Protein AF-A0AAT9HFE3-F1 (afdb_monomer)

Mean predicted aligned error: 6.97 Å

InterPro domains:
  IPR002514 Transposase IS3/IS911family [PF01527] (6-50)
  IPR009057 Homedomain-like superfamily [SSF46689] (6-52)

Structure (mmCIF, N/CA/C/O backbone):
data_AF-A0AAT9HFE3-F1
#
_entry.id   AF-A0AAT9HFE3-F1
#
loop_
_atom_site.group_PDB
_atom_site.id
_atom_site.type_symbol
_atom_site.label_atom_id
_atom_site.label_alt_id
_atom_site.label_comp_id
_atom_site.label_asym_id
_atom_site.label_entity_id
_atom_site.label_seq_id
_atom_site.pdbx_PDB_ins_code
_atom_site.Cartn_x
_atom_site.Cartn_y
_atom_site.Cartn_z
_atom_site.occupancy
_atom_site.B_iso_or_equiv
_atom_site.auth_seq_id
_atom_site.auth_comp_id
_atom_site.auth_asym_id
_atom_site.auth_atom_id
_atom_site.pdbx_PDB_model_num
ATOM 1 N N . MET A 1 1 ? 30.495 -13.958 -10.347 1.00 43.94 1 MET A N 1
ATOM 2 C CA . MET A 1 1 ? 29.490 -14.001 -9.260 1.00 43.94 1 MET A CA 1
ATOM 3 C C . MET A 1 1 ? 28.261 -13.248 -9.730 1.00 43.94 1 MET A C 1
ATOM 5 O O . MET A 1 1 ? 28.343 -12.047 -9.933 1.00 43.94 1 MET A O 1
ATOM 9 N N . GLY A 1 2 ? 27.162 -13.952 -10.006 1.00 50.78 2 GLY A N 1
ATOM 10 C CA . GLY A 1 2 ? 25.922 -13.314 -10.441 1.00 50.78 2 GLY A CA 1
ATOM 11 C C . GLY A 1 2 ? 25.248 -12.631 -9.259 1.00 50.78 2 GLY A C 1
ATOM 12 O O . GLY A 1 2 ? 24.461 -13.261 -8.553 1.00 50.78 2 GLY A O 1
ATOM 13 N N . SER A 1 3 ? 25.551 -11.357 -9.028 1.00 56.38 3 SER A N 1
ATOM 14 C CA . SER A 1 3 ? 24.715 -10.492 -8.203 1.00 56.38 3 SER A CA 1
ATOM 15 C C . SER A 1 3 ? 23.389 -10.358 -8.936 1.00 56.38 3 SER A C 1
ATOM 17 O O . SER A 1 3 ? 23.221 -9.533 -9.830 1.00 56.38 3 SER A O 1
ATOM 19 N N . LYS A 1 4 ? 22.447 -11.251 -8.611 1.00 57.34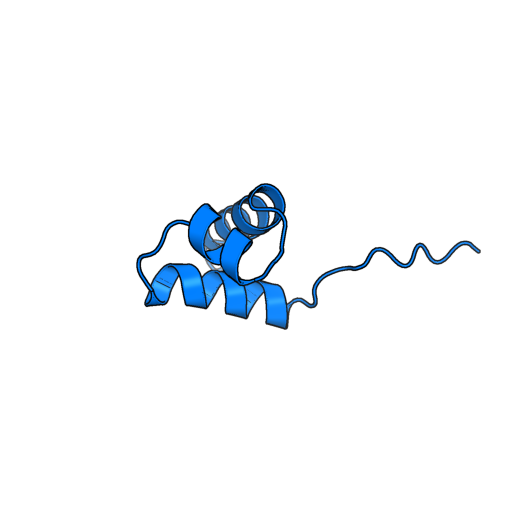 4 LYS A N 1
ATOM 20 C CA . LYS A 1 4 ? 21.068 -11.135 -9.061 1.00 57.34 4 LYS A CA 1
ATOM 21 C C . LYS A 1 4 ? 20.600 -9.766 -8.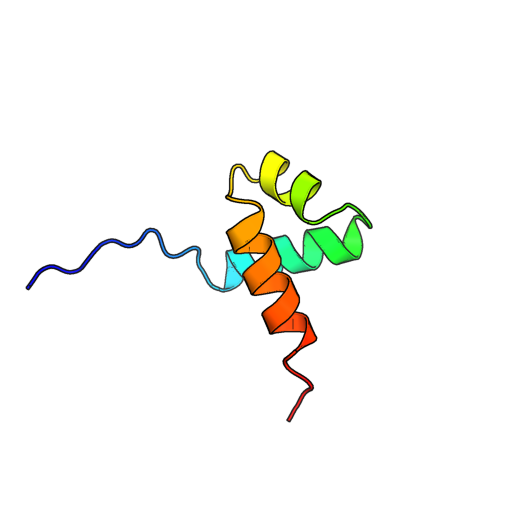593 1.00 57.34 4 LYS A C 1
ATOM 23 O O . LYS A 1 4 ? 20.316 -9.593 -7.408 1.00 57.34 4 LYS A O 1
ATOM 28 N N . TYR A 1 5 ? 20.514 -8.821 -9.522 1.00 54.22 5 TYR A N 1
ATOM 29 C CA . TYR A 1 5 ? 19.753 -7.587 -9.394 1.00 54.22 5 TYR A CA 1
ATOM 30 C C . TYR A 1 5 ? 18.278 -7.971 -9.279 1.00 54.22 5 TYR A C 1
ATOM 32 O O . TYR A 1 5 ? 17.452 -7.744 -10.158 1.00 54.22 5 TYR A O 1
ATOM 40 N N . THR A 1 6 ? 17.945 -8.652 -8.187 1.00 56.41 6 THR A N 1
ATOM 41 C CA . THR A 1 6 ? 16.590 -8.728 -7.708 1.00 56.41 6 THR A CA 1
ATOM 42 C C . THR A 1 6 ? 16.244 -7.274 -7.440 1.00 56.41 6 THR A C 1
ATOM 44 O O . THR A 1 6 ? 16.925 -6.602 -6.664 1.00 56.41 6 THR A O 1
ATOM 47 N N . LYS A 1 7 ? 15.274 -6.742 -8.184 1.00 59.94 7 LYS A N 1
ATOM 48 C CA . LYS A 1 7 ? 14.662 -5.441 -7.919 1.00 59.94 7 LYS A CA 1
ATOM 49 C C . LYS A 1 7 ? 13.987 -5.542 -6.548 1.00 59.94 7 LYS A C 1
ATOM 51 O O . LYS A 1 7 ? 12.781 -5.725 -6.437 1.00 59.94 7 LYS A O 1
ATOM 56 N N . ARG A 1 8 ? 14.791 -5.587 -5.485 1.00 66.75 8 ARG A N 1
ATOM 57 C CA . ARG A 1 8 ? 14.339 -5.612 -4.105 1.00 66.75 8 ARG A CA 1
ATOM 58 C C . ARG A 1 8 ? 13.880 -4.196 -3.847 1.00 66.75 8 ARG A C 1
ATOM 60 O O . ARG A 1 8 ? 14.700 -3.295 -3.731 1.00 66.75 8 ARG A O 1
ATOM 67 N N . TYR A 1 9 ? 12.566 -4.026 -3.796 1.00 75.38 9 TYR A N 1
ATOM 68 C CA . TYR A 1 9 ? 11.962 -2.838 -3.216 1.00 75.38 9 TYR A CA 1
ATOM 69 C C . TYR A 1 9 ? 12.676 -2.524 -1.902 1.00 75.38 9 TYR A C 1
ATOM 71 O O . TYR A 1 9 ? 12.882 -3.436 -1.083 1.00 75.38 9 TYR A O 1
ATOM 79 N N . THR A 1 10 ? 13.094 -1.269 -1.748 1.00 83.62 10 THR A N 1
ATOM 80 C CA . THR A 1 10 ? 13.776 -0.805 -0.541 1.00 83.62 10 THR A CA 1
ATOM 81 C C . THR A 1 10 ? 12.869 -1.027 0.663 1.00 83.62 10 THR A C 1
ATOM 83 O O . THR A 1 10 ? 11.643 -1.088 0.543 1.00 83.62 10 THR A O 1
ATOM 86 N N . GLU A 1 11 ? 13.458 -1.211 1.840 1.00 82.88 11 GLU A N 1
ATOM 87 C CA . GLU A 1 11 ? 12.666 -1.397 3.058 1.00 82.88 11 GLU A CA 1
ATOM 88 C C . GLU A 1 11 ? 11.781 -0.184 3.346 1.00 82.88 11 GLU A C 1
ATOM 90 O O . GLU A 1 11 ? 10.639 -0.358 3.766 1.00 82.88 11 GLU A O 1
ATOM 95 N N . GLU A 1 12 ? 12.267 1.015 3.024 1.00 84.62 12 GLU A N 1
ATOM 96 C CA . GLU A 1 12 ? 11.499 2.260 3.072 1.00 84.62 12 GLU A CA 1
ATOM 97 C C . GLU A 1 12 ? 10.272 2.198 2.163 1.00 84.62 12 GLU A C 1
ATOM 99 O O . GLU A 1 12 ? 9.164 2.423 2.637 1.00 84.62 12 GLU A O 1
ATOM 104 N N . PHE A 1 13 ? 10.428 1.771 0.905 1.00 88.12 13 PHE A N 1
ATOM 105 C CA . PHE A 1 13 ? 9.300 1.644 -0.021 1.00 88.12 1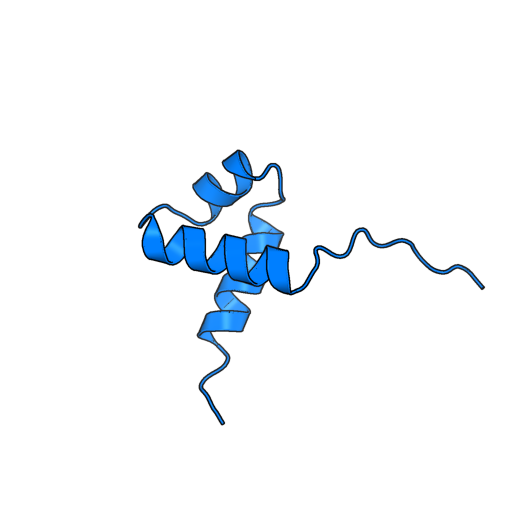3 PHE A CA 1
ATOM 106 C C . PHE A 1 13 ? 8.247 0.648 0.480 1.00 88.12 13 PHE A C 1
ATOM 108 O O . PHE A 1 13 ? 7.046 0.873 0.352 1.00 88.12 13 PHE A O 1
ATOM 115 N N . LYS A 1 14 ? 8.677 -0.466 1.086 1.00 87.75 14 LYS A N 1
ATOM 116 C CA . LYS A 1 14 ? 7.745 -1.446 1.665 1.00 87.75 14 LYS A CA 1
ATOM 117 C C . LYS A 1 14 ? 6.978 -0.862 2.848 1.00 87.75 14 LYS A C 1
ATOM 119 O O . LYS A 1 14 ? 5.785 -1.124 2.965 1.00 87.75 14 LYS A O 1
ATOM 124 N N . ARG A 1 15 ? 7.657 -0.119 3.728 1.00 88.62 15 ARG A N 1
ATOM 125 C CA . ARG A 1 15 ? 7.038 0.531 4.892 1.00 88.62 15 ARG A CA 1
ATOM 126 C C . ARG A 1 15 ? 6.060 1.611 4.460 1.00 88.62 15 ARG A C 1
ATOM 128 O O . ARG A 1 15 ? 4.952 1.624 4.977 1.00 88.62 15 ARG A O 1
ATOM 135 N N . ASP A 1 16 ? 6.441 2.431 3.487 1.00 91.25 16 ASP A N 1
ATOM 136 C CA . ASP A 1 16 ? 5.587 3.475 2.928 1.00 91.25 16 ASP A CA 1
ATOM 137 C C . ASP A 1 16 ? 4.323 2.877 2.300 1.00 91.25 16 ASP A C 1
ATOM 139 O O . ASP A 1 16 ? 3.211 3.230 2.678 1.00 91.25 16 ASP A O 1
ATOM 143 N N . ALA A 1 17 ? 4.471 1.837 1.472 1.00 91.56 17 ALA A N 1
ATOM 144 C CA . ALA A 1 17 ? 3.332 1.142 0.879 1.00 91.56 17 ALA A CA 1
ATOM 145 C C . ALA A 1 17 ? 2.401 0.500 1.931 1.00 91.56 17 ALA A C 1
ATOM 147 O O . ALA A 1 17 ? 1.186 0.466 1.747 1.00 91.56 17 ALA A O 1
ATOM 148 N 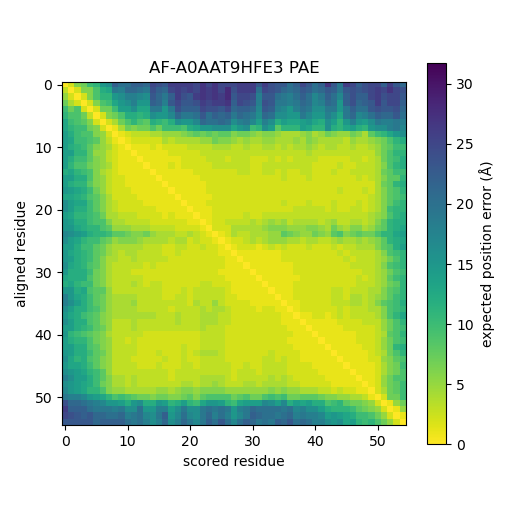N . ILE A 1 18 ? 2.949 -0.011 3.039 1.00 90.50 18 ILE A N 1
ATOM 149 C CA . ILE A 1 18 ? 2.165 -0.553 4.163 1.00 90.50 18 ILE A CA 1
ATOM 150 C C . ILE A 1 18 ? 1.453 0.564 4.932 1.00 90.50 18 ILE A C 1
ATOM 152 O O . ILE A 1 18 ? 0.268 0.425 5.230 1.00 90.50 18 ILE A O 1
ATOM 156 N N . ALA A 1 19 ? 2.148 1.662 5.230 1.00 91.12 19 ALA A N 1
ATOM 157 C CA . ALA A 1 19 ? 1.585 2.824 5.910 1.00 91.12 19 ALA A CA 1
ATOM 158 C C . ALA A 1 19 ? 0.484 3.481 5.068 1.00 91.12 19 ALA A C 1
ATOM 160 O O . ALA A 1 19 ? -0.536 3.905 5.604 1.00 91.12 19 ALA A O 1
ATOM 161 N N . LEU A 1 20 ? 0.642 3.489 3.744 1.00 91.19 20 LEU A N 1
ATOM 162 C CA . LEU A 1 20 ? -0.359 3.980 2.809 1.00 91.19 20 LEU A CA 1
ATOM 163 C C . LEU A 1 20 ? -1.631 3.124 2.835 1.00 91.19 20 LEU A C 1
ATOM 165 O O . LEU A 1 20 ? -2.725 3.682 2.802 1.00 91.19 20 LEU A O 1
ATOM 169 N N . VAL A 1 21 ? -1.510 1.792 2.923 1.00 90.75 21 VAL A N 1
ATOM 170 C CA . VAL A 1 21 ? -2.662 0.883 3.104 1.00 90.75 21 VAL A CA 1
ATOM 171 C C . VAL A 1 21 ? -3.404 1.196 4.402 1.00 90.75 21 VAL A C 1
ATOM 173 O O . VAL A 1 21 ? -4.630 1.286 4.388 1.00 90.75 21 VAL A O 1
ATOM 176 N N . ASP A 1 22 ? -2.666 1.375 5.498 1.00 88.88 22 ASP A N 1
ATOM 177 C CA . ASP A 1 22 ? -3.230 1.627 6.827 1.00 88.88 22 ASP A CA 1
ATOM 178 C C . ASP A 1 22 ? -3.924 2.998 6.901 1.00 88.88 22 ASP A C 1
ATOM 180 O O . ASP A 1 22 ? -5.096 3.090 7.256 1.00 88.88 22 ASP A O 1
ATOM 184 N N . SER A 1 23 ? -3.239 4.044 6.432 1.00 89.19 23 SER A N 1
ATOM 185 C CA . SER A 1 23 ? -3.721 5.428 6.445 1.00 89.19 23 SER A CA 1
ATOM 186 C C . SER A 1 23 ? -4.840 5.685 5.428 1.00 89.19 23 SER A C 1
ATOM 188 O O . SER A 1 23 ? -5.796 6.400 5.716 1.00 89.19 23 SER A O 1
ATOM 190 N N . SER A 1 24 ? -4.781 5.068 4.239 1.00 84.38 24 SER A N 1
ATOM 191 C CA . SER A 1 24 ? -5.845 5.225 3.234 1.00 84.38 24 SER A CA 1
ATOM 192 C C . SER A 1 24 ? -7.109 4.417 3.546 1.00 84.38 24 SER A C 1
ATOM 194 O O . SER A 1 24 ? -8.119 4.616 2.871 1.00 84.38 24 SER A O 1
ATOM 196 N N . GLY A 1 25 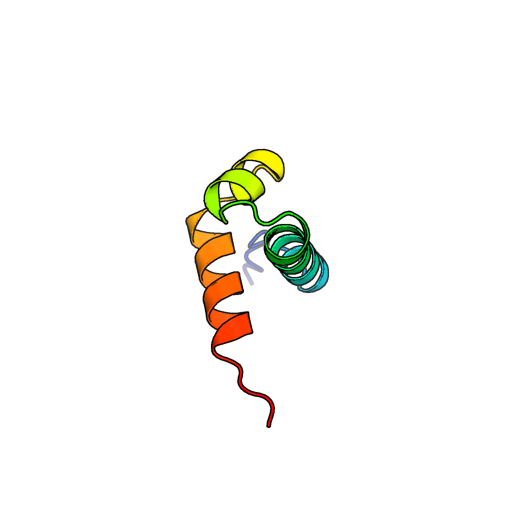? -7.053 3.421 4.442 1.00 82.81 25 GLY A N 1
ATOM 197 C CA . GLY A 1 25 ? -8.139 2.446 4.631 1.00 82.81 25 GLY A CA 1
ATOM 198 C C . GLY A 1 25 ? -8.472 1.628 3.370 1.00 82.81 25 GLY A C 1
ATOM 199 O O . GLY A 1 25 ? -9.513 0.972 3.291 1.00 82.81 25 GLY A O 1
ATOM 200 N N . ARG A 1 26 ? -7.604 1.676 2.350 1.00 88.44 26 ARG A N 1
ATOM 201 C CA . ARG A 1 26 ? -7.779 0.995 1.062 1.00 88.44 26 ARG A CA 1
ATOM 202 C C . ARG A 1 26 ? -7.239 -0.425 1.148 1.00 88.44 26 ARG A C 1
ATOM 204 O O . ARG A 1 26 ? -6.344 -0.734 1.927 1.00 88.44 26 ARG A O 1
ATOM 211 N N . THR A 1 27 ? -7.757 -1.318 0.308 1.00 90.69 27 THR A N 1
ATOM 212 C CA . THR A 1 27 ? -7.244 -2.692 0.271 1.00 90.69 27 THR A CA 1
ATOM 213 C C . THR A 1 27 ? -5.812 -2.726 -0.262 1.00 90.69 27 THR A C 1
ATOM 215 O O . THR A 1 27 ? -5.441 -1.959 -1.152 1.00 90.69 27 THR A O 1
ATOM 218 N N . VAL A 1 28 ? -5.022 -3.685 0.226 1.00 91.12 28 VAL A N 1
ATOM 219 C CA . VAL A 1 28 ? -3.655 -3.960 -0.252 1.00 91.12 28 VAL A CA 1
ATOM 220 C C . VAL A 1 28 ? -3.593 -4.044 -1.782 1.00 91.12 28 VAL A C 1
ATOM 222 O O . VAL A 1 28 ? -2.669 -3.530 -2.400 1.00 91.12 28 VAL A O 1
ATOM 225 N N . THR A 1 29 ? -4.591 -4.657 -2.419 1.00 91.56 29 THR A N 1
ATOM 226 C CA . THR A 1 29 ? -4.651 -4.779 -3.881 1.00 91.56 29 THR A CA 1
ATOM 227 C C . THR A 1 29 ? -4.821 -3.431 -4.577 1.00 91.56 29 THR A C 1
ATOM 229 O O . THR A 1 29 ? -4.204 -3.213 -5.615 1.00 91.56 29 THR A O 1
ATOM 232 N N . ALA A 1 30 ? -5.638 -2.527 -4.027 1.00 92.31 30 ALA A N 1
ATOM 233 C CA . ALA A 1 30 ? -5.832 -1.196 -4.595 1.00 92.31 30 ALA A CA 1
ATOM 234 C C . ALA A 1 30 ? -4.535 -0.378 -4.533 1.00 92.31 30 ALA A C 1
ATOM 236 O O . ALA A 1 30 ? -4.108 0.164 -5.550 1.00 92.31 30 ALA A O 1
ATOM 237 N N . VAL A 1 31 ? -3.867 -0.382 -3.376 1.00 92.31 31 VAL A N 1
ATOM 238 C CA . VAL A 1 31 ? -2.580 0.306 -3.197 1.00 92.31 31 VAL A CA 1
ATOM 239 C C . VAL A 1 31 ? -1.491 -0.308 -4.079 1.00 92.31 31 VAL A C 1
ATOM 241 O O . VAL A 1 31 ? -0.735 0.410 -4.721 1.00 92.31 31 VAL A O 1
ATOM 244 N N . ALA A 1 32 ? -1.444 -1.635 -4.204 1.00 91.56 32 ALA A N 1
ATOM 245 C CA . ALA A 1 32 ? -0.475 -2.291 -5.078 1.00 91.56 32 ALA A CA 1
ATOM 246 C C . ALA A 1 32 ? -0.647 -1.909 -6.557 1.00 91.56 32 ALA A C 1
ATOM 248 O O . ALA A 1 32 ? 0.344 -1.694 -7.252 1.00 91.56 32 ALA A O 1
ATOM 249 N N . ARG A 1 33 ? -1.896 -1.794 -7.029 1.00 91.38 33 ARG A N 1
ATOM 250 C CA . ARG A 1 33 ? -2.197 -1.354 -8.400 1.00 91.38 33 ARG A CA 1
ATOM 251 C C . ARG A 1 33 ? -1.796 0.100 -8.633 1.00 91.38 33 ARG A C 1
ATOM 253 O O . ARG A 1 33 ? -1.285 0.394 -9.705 1.00 91.38 33 ARG A O 1
ATOM 260 N N . GLU A 1 34 ? -2.002 0.971 -7.648 1.00 90.44 34 GLU A N 1
ATOM 261 C CA . GLU A 1 34 ? -1.584 2.378 -7.705 1.00 90.44 34 GLU A CA 1
ATOM 262 C C . GLU A 1 34 ? -0.056 2.507 -7.786 1.00 90.44 34 GLU A C 1
ATOM 264 O O . GLU A 1 34 ? 0.467 3.206 -8.647 1.00 90.44 34 GLU A O 1
ATOM 269 N N . LEU A 1 35 ? 0.659 1.753 -6.949 1.00 88.50 35 LEU A N 1
ATOM 270 C CA . LEU A 1 35 ? 2.122 1.752 -6.895 1.00 88.50 35 LEU A CA 1
ATOM 271 C C . LEU A 1 35 ? 2.783 0.955 -8.036 1.00 88.50 35 LEU A C 1
AT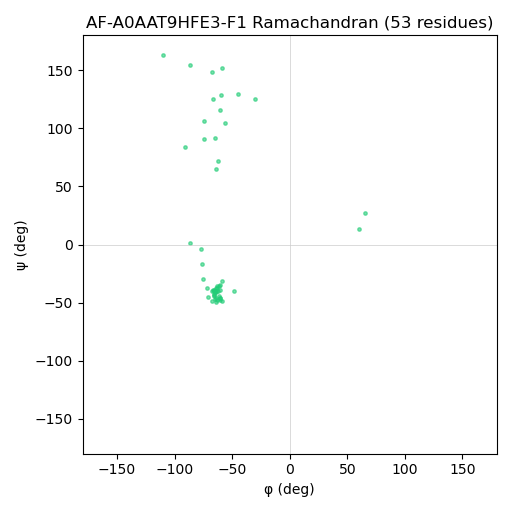OM 273 O O . LEU A 1 35 ? 4.010 0.902 -8.119 1.00 88.50 35 LEU A O 1
ATOM 277 N N . GLY A 1 36 ? 2.000 0.288 -8.891 1.00 89.25 36 GLY A N 1
ATOM 278 C CA . GLY A 1 36 ? 2.515 -0.547 -9.981 1.00 89.25 36 GLY A CA 1
ATOM 279 C C . GLY A 1 36 ? 3.297 -1.779 -9.506 1.00 89.25 36 GLY A C 1
ATOM 280 O O . GLY A 1 36 ? 4.191 -2.258 -10.205 1.00 89.25 36 GLY A O 1
ATOM 281 N N . ILE A 1 37 ? 2.990 -2.292 -8.313 1.00 88.88 37 ILE A N 1
ATOM 282 C CA . ILE A 1 37 ? 3.651 -3.464 -7.726 1.00 88.88 37 ILE A CA 1
ATOM 283 C C . ILE A 1 37 ? 2.721 -4.676 -7.685 1.00 88.88 37 ILE A C 1
ATOM 285 O O . ILE A 1 37 ? 1.498 -4.569 -7.769 1.00 88.88 37 ILE A O 1
ATOM 289 N N . SER A 1 38 ? 3.302 -5.863 -7.504 1.00 90.25 38 SER A N 1
ATOM 290 C CA . SER A 1 38 ? 2.506 -7.073 -7.300 1.00 90.25 38 SER A CA 1
ATOM 291 C C . SER A 1 38 ? 1.760 -7.012 -5.961 1.00 90.25 38 SER A C 1
ATOM 293 O O . SER A 1 38 ? 2.362 -6.855 -4.893 1.00 90.25 38 SER A O 1
ATOM 295 N N . SER A 1 39 ? 0.439 -7.190 -6.015 1.00 90.25 39 SER A N 1
ATOM 296 C CA . SER A 1 39 ? -0.443 -7.239 -4.842 1.00 90.25 39 SER A CA 1
ATOM 297 C C . SER A 1 39 ? -0.068 -8.356 -3.872 1.00 90.25 39 SER A C 1
ATOM 299 O O . SER A 1 39 ? -0.195 -8.193 -2.659 1.00 90.25 39 SER A O 1
ATOM 301 N N . GLU A 1 40 ? 0.468 -9.465 -4.376 1.00 89.81 40 GLU A N 1
ATOM 302 C CA . GLU A 1 40 ? 0.963 -10.574 -3.563 1.00 89.81 40 GLU A CA 1
ATOM 303 C C . GLU A 1 40 ? 2.206 -10.181 -2.762 1.00 89.81 40 GLU A C 1
ATOM 305 O O . GLU A 1 40 ? 2.311 -10.517 -1.579 1.00 89.81 40 GLU A O 1
ATOM 310 N N . SER A 1 41 ? 3.110 -9.410 -3.379 1.00 89.75 41 SER A N 1
ATOM 311 C CA . SER A 1 41 ? 4.311 -8.894 -2.714 1.00 89.75 41 SER A CA 1
ATOM 312 C C . SER A 1 41 ? 3.933 -7.949 -1.576 1.00 89.75 41 SER A C 1
ATOM 314 O O . SER A 1 41 ? 4.369 -8.156 -0.441 1.00 89.75 41 SER A O 1
ATOM 316 N N . LEU A 1 42 ? 3.043 -6.985 -1.844 1.00 90.56 42 LEU A N 1
ATOM 317 C CA . LEU A 1 42 ? 2.570 -6.052 -0.820 1.00 90.56 42 LEU A CA 1
ATOM 318 C C . LEU A 1 42 ? 1.797 -6.772 0.293 1.00 90.56 42 LEU A C 1
ATOM 320 O O . LEU A 1 42 ? 2.004 -6.490 1.470 1.00 90.56 42 LEU A O 1
ATOM 324 N N . ARG A 1 43 ? 0.968 -7.768 -0.047 1.00 90.38 43 ARG A N 1
ATOM 325 C CA . ARG A 1 43 ? 0.244 -8.591 0.938 1.00 90.38 43 ARG A CA 1
ATOM 326 C C . ARG A 1 43 ? 1.191 -9.396 1.821 1.00 90.38 43 ARG A C 1
ATOM 328 O O . ARG A 1 43 ? 0.899 -9.581 3.003 1.00 90.38 43 ARG A O 1
ATOM 335 N N . GLY A 1 44 ? 2.291 -9.897 1.262 1.00 90.25 44 GLY A N 1
ATOM 336 C CA . GLY A 1 44 ? 3.345 -10.574 2.011 1.00 90.25 44 GLY A CA 1
ATOM 337 C C . GLY A 1 44 ? 4.021 -9.638 3.011 1.00 90.25 44 GLY A C 1
ATOM 338 O O . GLY A 1 44 ? 4.138 -9.984 4.186 1.00 90.25 44 GLY A O 1
ATOM 339 N N . TRP A 1 45 ? 4.399 -8.433 2.575 1.00 90.06 45 TRP A N 1
ATOM 340 C CA . TRP A 1 45 ? 5.016 -7.438 3.458 1.00 90.06 45 TRP A CA 1
ATOM 341 C C . TRP A 1 45 ? 4.050 -6.954 4.540 1.00 90.06 45 TRP A C 1
ATOM 343 O O . TRP A 1 45 ? 4.427 -6.922 5.705 1.00 90.06 45 TRP A O 1
ATOM 353 N N . TYR A 1 46 ? 2.795 -6.672 4.181 1.00 88.12 46 TYR A N 1
ATOM 354 C CA . TYR A 1 46 ? 1.750 -6.250 5.115 1.00 88.12 46 TYR A CA 1
ATOM 355 C C . TYR A 1 46 ? 1.470 -7.317 6.181 1.00 88.12 46 TYR A C 1
ATOM 357 O O . TYR A 1 46 ? 1.410 -7.013 7.371 1.00 88.12 46 TYR A O 1
ATOM 365 N N . ARG A 1 47 ? 1.374 -8.596 5.785 1.00 88.31 47 ARG A N 1
ATOM 366 C CA . ARG A 1 47 ? 1.266 -9.703 6.749 1.00 88.3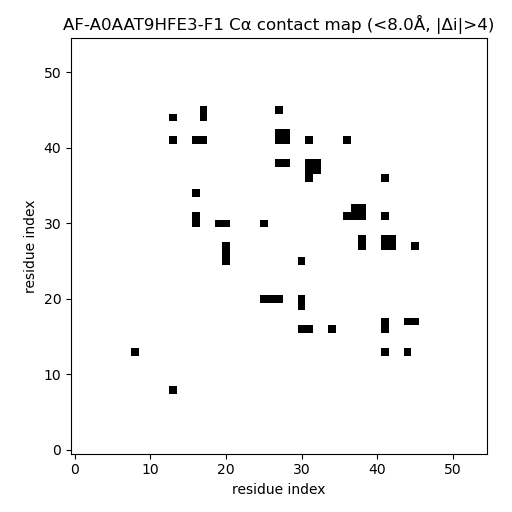1 47 ARG A CA 1
ATOM 367 C C . ARG A 1 47 ? 2.484 -9.774 7.658 1.00 88.31 47 ARG A C 1
ATOM 369 O O . ARG A 1 47 ? 2.306 -9.877 8.861 1.00 88.31 47 ARG A O 1
ATOM 376 N N . ARG A 1 48 ? 3.698 -9.680 7.110 1.00 86.25 48 ARG A N 1
ATOM 377 C CA . ARG A 1 48 ? 4.932 -9.739 7.906 1.00 86.25 48 ARG A CA 1
ATOM 378 C C . ARG A 1 48 ? 5.054 -8.569 8.883 1.00 86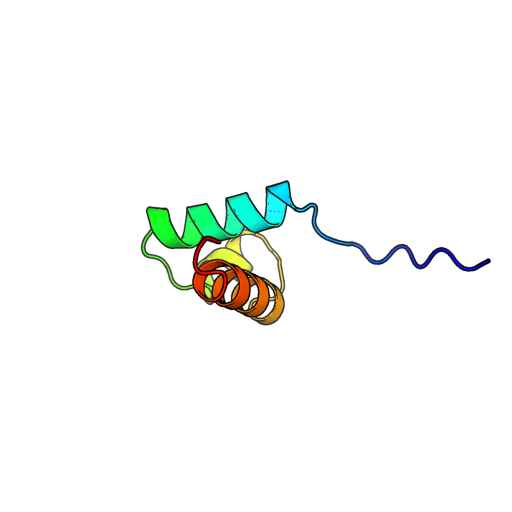.25 48 ARG A C 1
ATOM 380 O O . ARG A 1 48 ? 5.487 -8.793 10.001 1.00 86.25 48 ARG A O 1
ATOM 387 N N . ALA A 1 49 ? 4.630 -7.367 8.494 1.00 85.38 49 ALA A N 1
ATOM 388 C CA . ALA A 1 49 ? 4.602 -6.201 9.373 1.00 85.38 49 ALA A CA 1
ATOM 389 C C . ALA A 1 49 ? 3.595 -6.357 10.522 1.00 85.38 49 ALA A C 1
ATOM 391 O O . ALA A 1 49 ? 3.922 -6.015 11.649 1.00 85.38 49 ALA A O 1
ATOM 392 N N . LYS A 1 50 ? 2.414 -6.943 10.272 1.00 81.25 50 LYS A N 1
ATOM 393 C CA . LYS A 1 50 ? 1.433 -7.236 11.337 1.00 81.25 50 LYS A CA 1
ATOM 394 C C . LYS A 1 50 ? 1.799 -8.443 12.208 1.00 81.25 50 LYS A C 1
ATOM 396 O O . LYS A 1 50 ? 1.421 -8.492 13.370 1.00 81.25 50 LYS A O 1
ATOM 401 N N . THR A 1 51 ? 2.518 -9.416 11.648 1.00 79.44 51 THR A N 1
ATOM 402 C CA . THR A 1 51 ? 3.017 -10.622 12.336 1.00 79.44 51 THR A CA 1
ATOM 403 C C . THR A 1 51 ? 4.369 -10.408 13.015 1.00 79.44 51 THR A C 1
ATOM 405 O O . THR A 1 51 ? 4.873 -11.333 13.638 1.00 79.44 51 THR A O 1
ATOM 408 N N . SER A 1 52 ? 4.954 -9.214 12.959 1.00 55.47 52 SER A N 1
ATOM 409 C CA . SER A 1 52 ? 5.992 -8.825 13.911 1.00 55.47 52 SER A CA 1
ATOM 410 C C . SER A 1 52 ? 5.315 -8.139 15.099 1.00 55.47 52 SER A C 1
ATOM 412 O O . SER A 1 52 ? 5.240 -6.910 15.105 1.00 55.47 52 SER A O 1
ATOM 414 N N . PRO A 1 53 ? 4.799 -8.883 16.103 1.00 53.62 53 PRO A N 1
ATOM 415 C CA . PRO A 1 53 ? 4.652 -8.285 17.409 1.00 53.62 53 PRO A CA 1
ATOM 416 C C . PRO A 1 53 ? 6.058 -7.868 17.834 1.00 53.62 53 PRO A C 1
ATOM 418 O O . PRO A 1 53 ? 7.023 -8.626 17.706 1.00 53.62 53 PRO A O 1
ATOM 421 N N . VAL A 1 54 ? 6.151 -6.611 18.234 1.00 50.31 54 VAL A N 1
ATOM 422 C CA . VAL A 1 54 ? 7.249 -6.043 19.005 1.00 50.31 54 VAL A CA 1
ATOM 423 C C . VAL A 1 54 ? 7.888 -7.103 19.917 1.00 50.31 54 VAL A C 1
ATOM 425 O O . VAL A 1 54 ? 7.189 -7.792 20.659 1.00 50.31 54 VAL A O 1
ATOM 428 N N . SER A 1 55 ? 9.205 -7.285 19.797 1.00 41.53 55 SER A N 1
ATOM 429 C CA . SER A 1 55 ? 10.009 -7.733 20.940 1.00 41.53 55 SER A CA 1
ATOM 430 C C . SER A 1 55 ? 10.203 -6.551 21.875 1.00 41.53 55 SER A C 1
ATOM 432 O O . SER A 1 55 ? 10.330 -5.425 21.339 1.00 41.53 55 SER A O 1
#

Foldseek 3Di:
DPPPPPVPDDPVNLVVLLVCCVVVVDQLVVSCVVVVHDSVVSVVSNVVVVVPDDD

Organism: NCBI:txid3074435

Radius of gyration: 12.44 Å; Cα contacts (8 Å, |Δi|>4): 30; chains: 1; bounding box: 38×19×31 Å

Nearest PDB structures (foldseek):
  7bbq-assembly1_A-2  TM=7.850E-01  e=2.666E-01  Escherichia coli K-12
  5cm3-assembly1_B  TM=7.345E-01  e=8.072E-01  Escherichia coli
  5cm3-assembly1_A  TM=7.069E-01  e=1.451E+00  Escherichia coli
  4yrv-assembly1_A  TM=7.872E-01  e=3.172E+00  Nostoc sp. PCC 7120 = FACHB-418
  5clv-assembly4_M  TM=5.817E-01  e=9.815E-01  Escherichia coli

Sequence (55 aa):
MGSKYTKRYTEEFKRDAIALVDSSGRTVTAVARELGISSESLRGWYRRAKTSPVS

Solvent-accessible surface area (backbone atoms only — not comparable to full-atom values): 3395 Å² total; 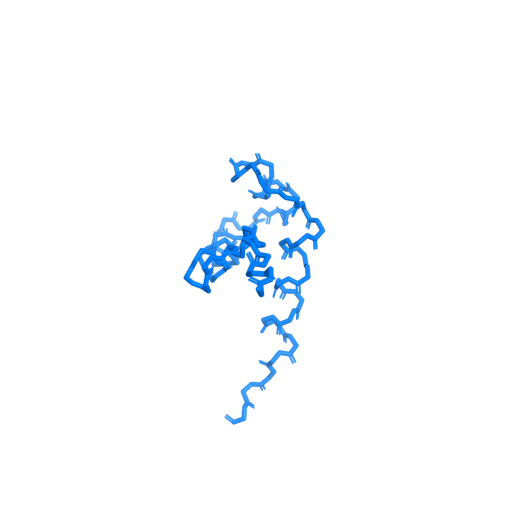per-residue (Å²): 130,87,78,74,82,65,86,68,74,49,72,65,58,54,50,50,56,42,49,47,28,64,74,65,72,47,54,54,56,60,50,16,61,74,71,73,46,60,37,67,60,51,46,49,51,46,49,52,60,70,69,52,70,81,129

Secondary structure (DSSP, 8-state):
----------HHHHHHHHHHHHHH---HHHHHHHTTS-HHHHHHHHHHHHT----

pLDDT: mean 80.83, std 14.91, range [41.53, 92.31]